Protein AF-A0A7R9U9W7-F1 (afdb_monomer_lite)

Secondary structure (DSSP, 8-state):
-EEE-TTS-EEESSEEEE-TT-EEEE-TT-EEEEPSS-SSTT-PPPEEEE-TT-EEEE---SSS--EEEESS-GGG-S-TTS---EEE--------SSTTS--BPTT-TT-B--

Radius of gyration: 15.44 Å; chains: 1; bounding box: 42×33×42 Å

Foldseek 3Di:
DEEDEQPDAAEQLAEAEQDAPEEYEYDFQHEHAWEPANVDPPLAAREYEYAENYYYHADYDPVGHHHYYHPDDPVPPPDPRRYPYYHHQYADDDDDPDPDDFDDDPPGPPRGHD

pLDDT: mean 90.18, std 10.15, range [58.16, 98.69]

Sequence (114 aa):
DTLWAARDTVLLTCQVSVKSGATLTIEDGTTILGYKDDGTDTGVAPALVVEQGARLVAAGTQDRPITFTSVLPDKHLPQRGLWGGIVLAGSAPVYDLVSTGLREVEGLPGVGYG

InterPro domains:
  IPR060488 Pectate-lyase like, beta-helix domain [PF28492] (3-108)

Organism: NCBI:txid172671

Structure (mmCIF, N/CA/C/O backbone):
data_AF-A0A7R9U9W7-F1
#
_entry.id   AF-A0A7R9U9W7-F1
#
loop_
_atom_site.group_PDB
_atom_site.id
_atom_site.type_symbol
_atom_site.label_atom_id
_atom_site.label_alt_id
_atom_site.label_comp_id
_atom_site.label_asym_id
_atom_site.label_entity_id
_atom_site.label_seq_id
_atom_site.pdbx_PDB_ins_code
_atom_site.Cartn_x
_atom_site.Cartn_y
_atom_site.Cartn_z
_atom_site.occupancy
_atom_site.B_iso_or_equiv
_atom_site.auth_seq_id
_atom_site.auth_comp_id
_atom_site.auth_asym_id
_atom_site.auth_atom_id
_atom_site.pdbx_PDB_model_num
ATOM 1 N N . ASP A 1 1 ? 11.736 -4.653 9.144 1.00 90.88 1 ASP A N 1
ATOM 2 C CA . ASP A 1 1 ? 10.351 -5.152 9.247 1.00 90.88 1 ASP A CA 1
ATOM 3 C C . ASP A 1 1 ? 9.424 -4.069 9.756 1.00 90.88 1 ASP A C 1
ATOM 5 O O . ASP A 1 1 ? 9.836 -3.260 10.582 1.00 90.88 1 ASP A O 1
ATOM 9 N N . THR A 1 2 ? 8.199 -4.039 9.238 1.00 97.25 2 THR A N 1
ATOM 10 C CA . THR A 1 2 ? 7.171 -3.042 9.567 1.00 97.25 2 THR A CA 1
ATOM 11 C C . THR A 1 2 ? 5.823 -3.737 9.734 1.00 97.25 2 THR A C 1
ATOM 13 O O . THR A 1 2 ? 5.503 -4.654 8.978 1.00 97.25 2 THR A O 1
ATOM 16 N N . LEU A 1 3 ? 5.039 -3.300 10.722 1.00 97.88 3 LEU A N 1
ATOM 17 C CA . LEU A 1 3 ? 3.689 -3.790 10.995 1.00 97.88 3 LEU A CA 1
ATOM 18 C C . LEU A 1 3 ? 2.685 -2.656 10.792 1.00 97.88 3 LEU A C 1
ATOM 20 O O . LEU A 1 3 ? 2.848 -1.583 11.369 1.00 97.88 3 LEU A O 1
ATOM 24 N N . TRP A 1 4 ? 1.643 -2.916 10.013 1.00 98.06 4 TRP A N 1
ATOM 25 C CA . TRP A 1 4 ? 0.425 -2.114 9.977 1.00 98.06 4 TRP A CA 1
ATOM 26 C C . TRP A 1 4 ? -0.640 -2.841 10.786 1.00 98.06 4 TRP A C 1
ATOM 28 O O . TRP A 1 4 ? -1.123 -3.895 10.365 1.00 98.06 4 TRP A O 1
ATOM 38 N N . ALA A 1 5 ? -0.934 -2.314 11.975 1.00 97.31 5 ALA A N 1
ATOM 39 C CA . ALA A 1 5 ? -1.865 -2.940 12.898 1.00 97.31 5 ALA A CA 1
ATOM 40 C C . ALA A 1 5 ? -3.302 -2.480 12.641 1.00 97.31 5 ALA A C 1
ATOM 42 O O . ALA A 1 5 ? -3.539 -1.330 12.277 1.00 97.31 5 ALA A O 1
ATOM 43 N N . ALA A 1 6 ? -4.278 -3.342 12.926 1.00 97.06 6 ALA A N 1
ATOM 44 C CA . ALA A 1 6 ? -5.689 -3.042 12.656 1.00 97.06 6 ALA A CA 1
ATOM 45 C C . ALA A 1 6 ? -6.238 -1.868 13.488 1.00 97.06 6 ALA A C 1
ATOM 47 O O . ALA A 1 6 ? -7.244 -1.257 13.136 1.00 97.06 6 ALA A O 1
ATOM 48 N N . ARG A 1 7 ? -5.571 -1.550 14.603 1.00 96.12 7 ARG A N 1
ATOM 49 C CA . ARG A 1 7 ? -5.884 -0.398 15.462 1.00 96.12 7 ARG A CA 1
ATOM 50 C C . ARG A 1 7 ? -5.369 0.936 14.909 1.00 96.12 7 ARG A C 1
ATOM 52 O O . ARG A 1 7 ? -5.763 1.978 15.426 1.00 96.12 7 ARG A O 1
ATOM 59 N N . ASP A 1 8 ? -4.456 0.901 13.941 1.00 94.75 8 ASP A N 1
ATOM 60 C CA . ASP A 1 8 ? -3.785 2.087 13.424 1.00 94.75 8 ASP A CA 1
ATOM 61 C C . ASP A 1 8 ? -4.524 2.620 12.193 1.00 94.75 8 ASP A C 1
ATOM 63 O O . ASP A 1 8 ? -5.006 1.866 11.346 1.00 94.75 8 ASP A O 1
ATOM 67 N N . THR A 1 9 ? -4.563 3.944 12.050 1.00 91.25 9 THR A N 1
ATOM 68 C CA . THR A 1 9 ? -4.990 4.569 10.796 1.00 91.25 9 THR A CA 1
ATOM 69 C C . THR A 1 9 ? -3.815 4.572 9.828 1.00 91.25 9 THR A C 1
ATOM 71 O O . THR A 1 9 ? -2.882 5.362 9.980 1.00 91.25 9 THR A O 1
ATOM 74 N N . VAL A 1 10 ? -3.865 3.715 8.811 1.00 96.88 10 VAL A N 1
ATOM 75 C CA . VAL A 1 10 ? -2.857 3.688 7.746 1.00 96.88 10 VAL A CA 1
ATOM 76 C C . VAL A 1 10 ? -3.322 4.581 6.601 1.00 96.88 10 VAL A C 1
ATOM 78 O O . VAL A 1 10 ? -4.297 4.266 5.921 1.00 96.88 10 VAL A O 1
ATOM 81 N N . LEU A 1 11 ? -2.621 5.6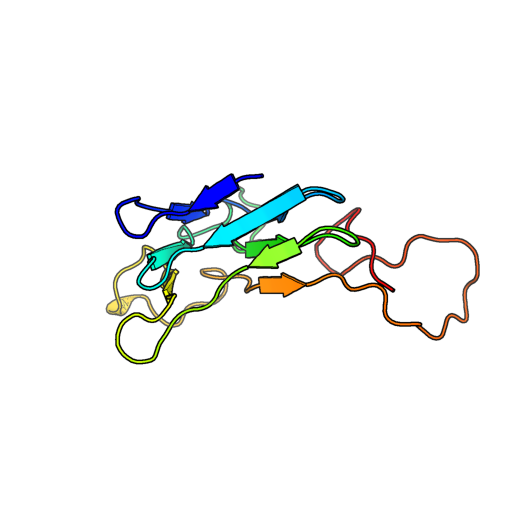92 6.375 1.00 95.12 11 LEU A N 1
ATOM 82 C CA . LEU A 1 11 ? -2.884 6.615 5.271 1.00 95.12 11 LEU A CA 1
ATOM 83 C C . LEU A 1 11 ? -1.706 6.615 4.295 1.00 95.12 11 LEU A C 1
ATOM 85 O O . LEU A 1 11 ? -0.579 6.942 4.663 1.00 95.12 11 LEU A O 1
ATOM 89 N N . LEU A 1 12 ? -1.983 6.289 3.039 1.00 94.50 12 LEU A N 1
ATOM 90 C CA . LEU A 1 12 ? -1.056 6.397 1.925 1.00 94.50 12 LEU A CA 1
ATOM 91 C C . LEU A 1 12 ? -1.284 7.748 1.257 1.00 94.50 12 LEU A C 1
ATOM 93 O O . LEU A 1 12 ? -2.291 7.960 0.584 1.00 94.50 12 LEU A O 1
ATOM 97 N N . THR A 1 13 ? -0.349 8.668 1.458 1.00 91.75 13 THR A N 1
ATOM 98 C CA . THR A 1 13 ? -0.359 9.976 0.793 1.00 91.75 13 THR A CA 1
ATOM 99 C C . THR A 1 13 ? 0.466 9.988 -0.477 1.00 91.75 13 THR A C 1
ATOM 101 O O . THR A 1 13 ? 0.513 11.018 -1.110 1.00 91.75 13 THR A O 1
ATOM 104 N N . CYS A 1 14 ? 1.157 8.901 -0.818 1.00 91.50 14 CYS A N 1
ATOM 105 C CA . CYS A 1 14 ? 1.973 8.755 -2.019 1.00 91.50 14 CYS A CA 1
ATOM 106 C C . CYS A 1 14 ? 2.157 7.262 -2.337 1.00 91.50 14 CYS A C 1
ATOM 108 O O . CYS A 1 14 ? 1.530 6.398 -1.714 1.00 91.50 14 CYS A O 1
ATOM 110 N N . GLN A 1 15 ? 3.014 6.940 -3.304 1.00 92.00 15 GLN A N 1
ATOM 111 C CA . GLN A 1 15 ? 3.479 5.570 -3.509 1.00 92.00 15 GLN A CA 1
ATOM 112 C C . GLN A 1 15 ? 4.415 5.162 -2.362 1.00 92.00 15 GLN A C 1
ATOM 114 O O . GLN A 1 15 ? 5.512 5.697 -2.209 1.00 92.00 15 GLN A O 1
ATOM 119 N N . VAL A 1 16 ? 3.992 4.195 -1.553 1.00 94.00 16 VAL A N 1
ATOM 120 C CA . VAL A 1 16 ? 4.779 3.668 -0.435 1.00 94.00 16 VAL A CA 1
ATOM 121 C C . VAL A 1 16 ? 5.492 2.402 -0.885 1.00 94.00 16 VAL A C 1
ATOM 123 O O . VAL A 1 16 ? 4.849 1.448 -1.315 1.00 94.00 16 VAL A O 1
ATOM 126 N N . SER A 1 17 ? 6.822 2.387 -0.780 1.00 95.62 17 SER A N 1
ATOM 127 C CA . SER A 1 17 ? 7.650 1.256 -1.213 1.00 95.62 17 SER A CA 1
ATOM 128 C C . SER A 1 17 ? 8.118 0.390 -0.045 1.00 95.62 17 SER A C 1
ATOM 130 O O . SER A 1 17 ? 8.731 0.888 0.900 1.00 95.62 17 SER A O 1
ATOM 132 N N . VAL A 1 18 ? 7.910 -0.921 -0.148 1.00 98.06 18 VAL A N 1
ATOM 133 C CA . VAL A 1 18 ? 8.582 -1.938 0.665 1.00 98.06 18 VAL A CA 1
ATOM 134 C C . VAL A 1 18 ? 9.851 -2.338 -0.079 1.00 98.06 18 VAL A C 1
ATOM 136 O O . VAL A 1 18 ? 9.785 -2.955 -1.141 1.00 98.06 18 VAL A O 1
ATOM 139 N N . LYS A 1 19 ? 11.001 -1.930 0.460 1.00 96.81 19 LYS A N 1
ATOM 140 C CA . LYS A 1 19 ? 12.316 -2.117 -0.166 1.00 96.81 19 LYS A CA 1
ATOM 141 C C . LYS A 1 19 ? 12.813 -3.559 -0.050 1.00 96.81 19 LYS A C 1
ATOM 143 O O . LYS A 1 19 ? 12.429 -4.283 0.869 1.00 96.81 19 LYS A O 1
ATOM 148 N N . SER A 1 20 ? 13.706 -3.948 -0.961 1.00 96.44 20 SER A N 1
ATOM 149 C CA . SER A 1 20 ? 14.348 -5.269 -0.961 1.00 96.44 20 SER A CA 1
ATOM 150 C C . SER A 1 20 ? 14.911 -5.647 0.418 1.00 96.44 20 SER A C 1
ATOM 152 O O . SER A 1 20 ? 15.519 -4.819 1.099 1.00 96.44 20 SER A O 1
ATOM 154 N N . GLY A 1 21 ? 14.681 -6.889 0.853 1.00 97.25 21 GLY A N 1
ATOM 155 C CA . GLY A 1 21 ? 15.085 -7.386 2.173 1.00 97.25 21 GLY A CA 1
ATOM 156 C C . GLY A 1 21 ? 14.168 -6.982 3.334 1.00 97.25 21 GLY A C 1
ATOM 157 O O . GLY A 1 21 ? 14.337 -7.500 4.437 1.00 97.25 21 GLY A O 1
ATOM 158 N N . ALA A 1 22 ? 13.183 -6.102 3.120 1.00 98.38 22 ALA A N 1
ATOM 159 C CA . ALA A 1 22 ? 12.203 -5.740 4.138 1.00 98.38 22 ALA A CA 1
ATOM 160 C C . ALA A 1 22 ? 10.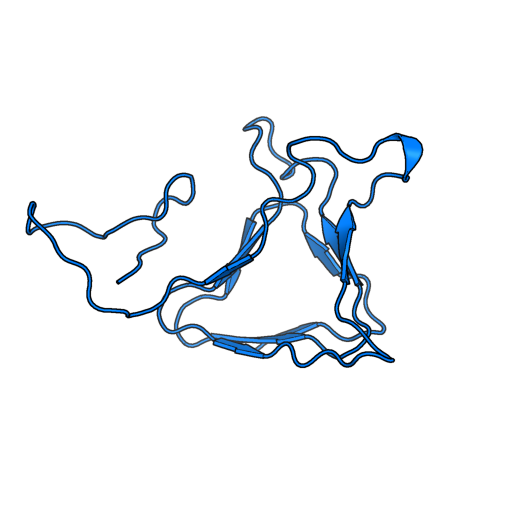919 -6.575 4.030 1.00 98.38 22 ALA A C 1
ATOM 162 O O . ALA A 1 22 ? 10.473 -6.942 2.940 1.00 98.38 22 ALA A O 1
ATOM 163 N N . THR A 1 23 ? 10.284 -6.814 5.180 1.00 98.56 23 THR A N 1
ATOM 164 C CA . THR A 1 23 ? 8.925 -7.359 5.252 1.00 98.56 23 THR A CA 1
ATOM 165 C C . THR A 1 23 ? 7.943 -6.312 5.773 1.00 98.56 23 THR A C 1
ATOM 167 O O . THR A 1 23 ? 8.167 -5.729 6.838 1.00 98.56 23 THR A O 1
ATOM 170 N N . LEU A 1 24 ? 6.841 -6.115 5.046 1.00 98.62 24 LEU A N 1
ATOM 171 C CA . LEU A 1 24 ? 5.634 -5.456 5.538 1.00 98.62 24 LEU A CA 1
ATOM 172 C C . LEU A 1 24 ? 4.605 -6.519 5.928 1.00 98.62 24 LEU A C 1
ATOM 174 O O . LEU A 1 24 ? 4.214 -7.341 5.098 1.00 98.62 24 LEU A O 1
ATOM 178 N N . THR A 1 25 ? 4.140 -6.469 7.171 1.00 98.69 25 THR A N 1
ATOM 179 C CA . THR A 1 25 ? 3.018 -7.274 7.658 1.00 98.69 25 THR A CA 1
ATOM 180 C C . THR A 1 25 ? 1.806 -6.377 7.875 1.00 98.69 25 THR A C 1
ATOM 182 O O . THR A 1 25 ? 1.921 -5.338 8.521 1.00 98.69 25 THR A O 1
ATOM 185 N N . ILE A 1 26 ? 0.650 -6.784 7.360 1.00 98.62 26 ILE A N 1
ATOM 186 C CA . ILE A 1 26 ? -0.636 -6.116 7.555 1.00 98.62 26 ILE A CA 1
ATOM 187 C C . ILE A 1 26 ? -1.533 -7.055 8.361 1.00 98.62 26 ILE A C 1
ATOM 189 O O . ILE A 1 26 ? -1.806 -8.176 7.923 1.00 98.62 26 ILE A O 1
ATOM 193 N N . GLU A 1 27 ? -1.966 -6.610 9.540 1.00 98.50 27 GLU A N 1
ATOM 194 C CA . GLU A 1 27 ? -2.890 -7.375 10.381 1.00 98.50 27 GLU A CA 1
ATOM 195 C C . GLU A 1 27 ? -4.271 -7.499 9.726 1.00 98.50 27 GLU A C 1
ATOM 197 O O . GLU A 1 27 ? -4.725 -6.621 8.987 1.00 98.50 27 GLU A O 1
ATOM 202 N N . ASP A 1 28 ? -4.973 -8.585 10.027 1.00 98.31 28 ASP A N 1
ATOM 203 C CA . ASP A 1 28 ? -6.342 -8.808 9.584 1.00 98.31 28 ASP A CA 1
ATOM 204 C C . ASP A 1 28 ? -7.299 -7.747 10.159 1.00 98.31 28 ASP A C 1
ATOM 206 O O . ASP A 1 28 ? -7.227 -7.351 11.326 1.00 98.31 28 ASP A O 1
ATOM 210 N N . GLY A 1 29 ? -8.231 -7.267 9.338 1.00 98.06 29 GLY A N 1
ATOM 211 C CA . GLY A 1 29 ? -9.131 -6.169 9.707 1.00 98.06 29 GLY A CA 1
ATOM 212 C C . GLY A 1 29 ? -8.531 -4.768 9.549 1.00 98.06 29 GLY A C 1
ATOM 213 O O . GLY A 1 29 ? -9.223 -3.789 9.821 1.00 98.06 29 GLY A O 1
ATOM 214 N N . THR A 1 30 ? -7.276 -4.636 9.103 1.00 98.38 30 THR A N 1
ATOM 215 C CA . THR A 1 30 ? -6.679 -3.317 8.841 1.00 98.38 30 THR A CA 1
ATOM 216 C C . THR A 1 30 ? -7.371 -2.626 7.665 1.00 98.38 30 THR A C 1
ATOM 218 O O . THR A 1 30 ? -7.543 -3.217 6.595 1.00 98.38 30 THR A O 1
ATOM 221 N N . THR A 1 31 ? -7.716 -1.349 7.845 1.00 96.69 31 THR A N 1
ATOM 222 C CA . THR A 1 31 ? -8.155 -0.467 6.754 1.00 96.69 31 THR A CA 1
ATOM 223 C C . THR A 1 31 ? -7.023 0.477 6.366 1.00 96.69 31 THR A C 1
ATOM 225 O O . THR A 1 31 ? -6.510 1.221 7.199 1.00 96.69 31 THR A O 1
ATOM 228 N N . ILE A 1 32 ? -6.648 0.448 5.092 1.00 97.19 32 ILE A N 1
ATOM 229 C CA . ILE A 1 32 ? -5.629 1.296 4.487 1.00 97.19 32 ILE A CA 1
ATOM 230 C C . ILE A 1 32 ? -6.326 2.300 3.574 1.00 97.19 32 ILE A C 1
ATOM 232 O O . ILE A 1 32 ? -7.074 1.926 2.668 1.00 97.19 32 ILE A O 1
ATOM 236 N N . LEU A 1 33 ? -6.075 3.582 3.817 1.00 94.88 33 LEU A N 1
ATOM 237 C CA . LEU A 1 33 ? -6.693 4.688 3.102 1.00 94.88 33 LEU A CA 1
ATOM 238 C C . LEU A 1 33 ? -5.705 5.284 2.101 1.00 94.88 33 LEU A C 1
ATOM 240 O O . LEU A 1 33 ? -4.604 5.669 2.474 1.00 94.88 33 LEU A O 1
ATOM 244 N N . GLY A 1 34 ? -6.100 5.403 0.840 1.00 93.88 34 GLY A N 1
ATOM 245 C CA . GLY A 1 34 ? -5.453 6.266 -0.139 1.00 93.88 34 GLY A CA 1
ATOM 246 C C . GLY A 1 34 ? -5.931 7.702 0.039 1.00 93.88 34 GLY A C 1
ATOM 247 O O . GLY A 1 34 ? -7.132 7.957 0.176 1.00 93.88 34 GLY A O 1
ATOM 248 N N . TYR A 1 35 ? -5.001 8.650 0.046 1.00 92.69 35 TYR A N 1
ATOM 249 C CA . TYR A 1 35 ? -5.341 10.064 -0.018 1.00 92.69 35 TYR A CA 1
ATOM 250 C C . TYR A 1 35 ? -5.996 10.411 -1.369 1.00 92.69 35 TYR A C 1
ATOM 252 O O . TYR A 1 35 ? -6.054 9.595 -2.288 1.00 92.69 35 TYR A O 1
ATOM 260 N N . LYS A 1 36 ? -6.565 11.615 -1.482 1.00 88.94 36 LYS A N 1
ATOM 261 C CA . LYS A 1 36 ? -7.295 12.042 -2.693 1.00 88.94 36 LYS A CA 1
ATOM 262 C C . LYS A 1 36 ? -6.396 12.210 -3.935 1.00 88.94 36 LYS A C 1
ATOM 264 O O . LYS A 1 36 ? -6.913 12.315 -5.042 1.00 88.94 36 LYS A O 1
ATOM 269 N N . ASP A 1 37 ? -5.086 12.254 -3.716 1.00 82.44 37 ASP A N 1
ATOM 270 C CA . ASP A 1 37 ? -3.984 12.355 -4.674 1.00 82.44 37 ASP A CA 1
ATOM 271 C C . ASP A 1 37 ? -2.706 11.799 -4.003 1.00 82.44 37 ASP A C 1
ATOM 273 O O . ASP A 1 37 ? -2.724 11.483 -2.810 1.00 82.44 37 ASP A O 1
ATOM 277 N N . ASP A 1 38 ? -1.600 11.649 -4.737 1.00 73.50 38 ASP A N 1
ATOM 278 C CA . ASP A 1 38 ? -0.295 11.245 -4.184 1.00 73.50 38 ASP A CA 1
ATOM 279 C C . ASP A 1 38 ? 0.463 12.383 -3.473 1.00 73.50 38 ASP A C 1
ATOM 281 O O . ASP A 1 38 ? 1.687 12.318 -3.315 1.00 73.50 38 ASP A O 1
ATOM 285 N N . GLY A 1 39 ? -0.248 13.428 -3.036 1.00 65.56 39 GLY A N 1
ATOM 286 C CA . GLY A 1 39 ? 0.347 14.582 -2.373 1.00 65.56 39 GLY A CA 1
ATOM 287 C C . GLY A 1 39 ? 1.238 15.416 -3.294 1.00 65.56 39 GLY A C 1
ATOM 288 O O . GLY A 1 39 ? 1.884 16.353 -2.820 1.00 65.56 39 GLY A O 1
ATOM 289 N N . THR A 1 40 ? 1.278 15.100 -4.591 1.00 62.16 40 THR A N 1
ATOM 290 C CA . THR A 1 40 ? 2.000 15.844 -5.616 1.00 62.16 40 THR A CA 1
ATOM 291 C C . THR A 1 40 ? 1.050 16.197 -6.764 1.00 62.16 40 THR A C 1
ATOM 293 O O . THR A 1 40 ? 0.126 15.460 -7.092 1.00 62.16 40 THR A O 1
ATOM 296 N N . ASP A 1 41 ? 1.277 17.320 -7.446 1.00 60.03 41 ASP A N 1
ATOM 297 C CA . ASP A 1 41 ? 0.497 17.681 -8.646 1.00 60.03 41 ASP A CA 1
ATOM 298 C C . ASP A 1 41 ? 0.863 16.811 -9.876 1.00 60.03 41 ASP A C 1
ATOM 300 O O . ASP A 1 41 ? 0.597 17.183 -11.019 1.00 60.03 41 ASP A O 1
ATOM 304 N N . THR A 1 42 ? 1.498 15.648 -9.678 1.00 65.44 42 THR A N 1
ATOM 305 C CA . THR A 1 42 ? 1.920 14.754 -10.770 1.00 65.44 42 THR A CA 1
ATOM 306 C C . THR A 1 42 ? 0.791 13.848 -11.266 1.00 65.44 42 THR A C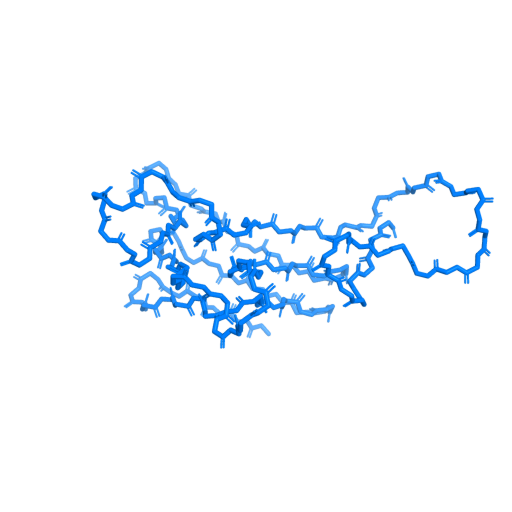 1
ATOM 308 O O . THR A 1 42 ? 0.900 13.258 -12.342 1.00 65.44 42 THR A O 1
ATOM 311 N N . GLY A 1 43 ? -0.319 13.762 -10.521 1.00 66.00 43 GLY A N 1
ATOM 312 C CA . GLY A 1 43 ? -1.496 12.982 -10.909 1.00 66.00 43 GLY A CA 1
ATOM 313 C C . GLY A 1 43 ? -1.313 11.469 -10.773 1.00 66.00 43 GLY A C 1
ATOM 314 O O . GLY A 1 43 ? -2.090 10.701 -11.354 1.00 66.00 43 GLY A O 1
ATOM 315 N N . VAL A 1 44 ? -0.297 11.036 -10.028 1.00 76.94 44 VAL A N 1
ATOM 316 C CA . VAL A 1 44 ? -0.105 9.637 -9.659 1.00 76.94 44 VAL A CA 1
ATOM 317 C C . VAL A 1 44 ? -1.001 9.326 -8.454 1.00 76.94 44 VAL A C 1
ATOM 319 O O . VAL A 1 44 ? -1.339 10.199 -7.660 1.00 76.94 44 VAL A O 1
ATOM 322 N N . ALA A 1 45 ? -1.480 8.089 -8.358 1.00 87.94 45 ALA A N 1
ATOM 323 C CA . ALA A 1 45 ? -2.319 7.657 -7.246 1.00 87.94 45 ALA A CA 1
ATOM 324 C C . ALA A 1 45 ? -1.452 7.113 -6.099 1.00 87.94 45 ALA A C 1
ATOM 326 O O . ALA A 1 45 ? -0.448 6.446 -6.376 1.00 87.94 45 ALA A O 1
ATOM 327 N N . PRO A 1 46 ? -1.856 7.282 -4.826 1.00 92.81 46 PRO A N 1
ATOM 328 C CA . PRO A 1 46 ? -1.261 6.531 -3.730 1.00 92.81 46 PRO A CA 1
ATOM 329 C C . PRO A 1 46 ? -1.333 5.031 -4.006 1.00 92.81 46 PRO A C 1
ATOM 331 O O . PRO A 1 46 ? -2.367 4.524 -4.443 1.00 92.81 46 PRO A O 1
ATOM 334 N N . ALA A 1 47 ? -0.241 4.319 -3.756 1.00 93.94 47 ALA A N 1
ATOM 335 C CA . ALA A 1 47 ? -0.123 2.895 -4.053 1.00 93.94 47 ALA A CA 1
ATOM 336 C C . ALA A 1 47 ? 0.793 2.213 -3.038 1.00 93.94 47 ALA A C 1
ATOM 338 O O . ALA A 1 47 ? 1.632 2.865 -2.413 1.00 93.94 47 ALA A O 1
ATOM 339 N N . LEU A 1 48 ? 0.663 0.895 -2.909 1.00 97.06 48 LEU A N 1
ATOM 340 C CA . LEU A 1 48 ? 1.643 0.071 -2.206 1.00 97.06 48 LEU A CA 1
ATOM 341 C C . LEU A 1 48 ? 2.520 -0.640 -3.237 1.00 97.06 48 LEU A C 1
ATOM 343 O O . LEU A 1 48 ? 2.020 -1.415 -4.048 1.00 97.06 48 LEU A O 1
ATOM 347 N N . VAL A 1 49 ? 3.824 -0.399 -3.187 1.00 97.31 49 VAL A N 1
ATOM 348 C CA . VAL A 1 49 ? 4.808 -0.987 -4.097 1.00 97.31 49 VAL A CA 1
ATOM 349 C C . VAL A 1 49 ? 5.705 -1.923 -3.303 1.00 97.31 49 VAL A C 1
ATOM 351 O O . VAL A 1 49 ? 6.401 -1.503 -2.388 1.00 97.31 49 VAL A O 1
ATOM 354 N N . VAL A 1 50 ? 5.690 -3.206 -3.629 1.00 98.19 50 VAL A N 1
ATOM 355 C CA . VAL A 1 50 ? 6.550 -4.218 -3.013 1.00 98.19 50 VAL A CA 1
ATOM 356 C C . VAL A 1 50 ? 7.636 -4.544 -4.021 1.00 98.19 50 VAL A C 1
ATOM 358 O O . VAL A 1 50 ? 7.360 -5.159 -5.050 1.00 98.19 50 VAL A O 1
ATOM 361 N N . GLU A 1 51 ? 8.849 -4.068 -3.757 1.00 97.50 51 GLU A N 1
ATOM 362 C CA . GLU A 1 51 ? 9.977 -4.215 -4.674 1.00 97.50 51 GLU A CA 1
ATOM 363 C C . GLU A 1 51 ? 10.502 -5.652 -4.710 1.00 97.50 51 GLU A C 1
ATOM 365 O O . GLU A 1 51 ? 10.262 -6.459 -3.808 1.00 97.50 51 GLU A O 1
ATOM 370 N N . GLN A 1 52 ? 11.281 -5.965 -5.742 1.00 95.69 52 GLN A N 1
ATOM 371 C CA . GLN A 1 52 ? 11.914 -7.268 -5.866 1.00 95.69 52 GLN A CA 1
ATOM 372 C C . GLN A 1 52 ? 12.786 -7.602 -4.644 1.00 95.69 52 GLN A C 1
ATOM 374 O O . GLN A 1 52 ? 13.613 -6.812 -4.183 1.00 95.69 52 GLN A O 1
ATOM 379 N N . GLY A 1 53 ? 12.585 -8.804 -4.097 1.00 95.50 53 GLY A N 1
ATOM 380 C CA . GLY A 1 53 ? 13.246 -9.269 -2.873 1.00 95.50 53 GLY A CA 1
ATOM 381 C C . GLY A 1 53 ? 12.641 -8.726 -1.572 1.00 95.50 53 GLY A C 1
ATOM 382 O O . GLY A 1 53 ? 13.129 -9.064 -0.495 1.00 95.50 53 GLY A O 1
ATOM 383 N N . ALA A 1 54 ? 11.591 -7.905 -1.641 1.00 98.19 54 ALA A N 1
ATOM 384 C CA . ALA A 1 54 ? 10.776 -7.539 -0.488 1.00 98.19 54 ALA A CA 1
ATOM 385 C C . ALA A 1 54 ? 9.648 -8.557 -0.255 1.00 98.19 54 ALA A C 1
ATOM 387 O O . ALA A 1 54 ? 9.355 -9.408 -1.099 1.00 98.19 54 ALA A O 1
ATOM 388 N N . ARG A 1 55 ? 8.988 -8.464 0.903 1.00 98.06 55 ARG A N 1
ATOM 389 C CA . ARG A 1 55 ? 7.886 -9.359 1.274 1.00 98.06 55 ARG A CA 1
ATOM 390 C C . ARG A 1 55 ? 6.676 -8.594 1.797 1.00 98.06 55 ARG A C 1
ATOM 392 O O . ARG A 1 55 ? 6.806 -7.724 2.654 1.00 98.06 55 ARG A O 1
ATOM 399 N N . LEU A 1 56 ? 5.493 -8.997 1.339 1.00 98.44 56 LEU A N 1
ATOM 400 C CA . LEU A 1 56 ? 4.203 -8.592 1.895 1.00 98.44 56 LEU A CA 1
ATOM 401 C C . LEU A 1 56 ? 3.533 -9.792 2.571 1.00 98.44 56 LEU A C 1
ATOM 403 O O . LEU A 1 56 ? 3.359 -10.841 1.952 1.00 98.44 56 LEU A O 1
ATOM 407 N N . VAL A 1 57 ? 3.148 -9.635 3.834 1.00 98.44 57 VAL A N 1
ATOM 408 C CA . VAL A 1 57 ? 2.347 -10.602 4.594 1.00 98.44 57 VAL A CA 1
ATOM 409 C C . VAL A 1 57 ? 1.009 -9.947 4.916 1.00 98.44 57 VAL A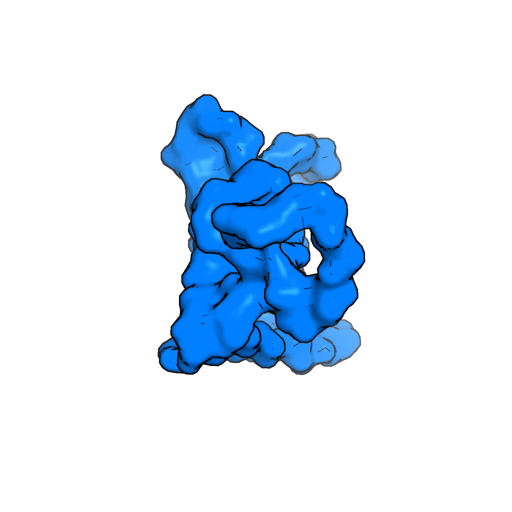 C 1
ATOM 411 O O . VAL A 1 57 ? 0.932 -9.104 5.801 1.00 98.44 57 VAL A O 1
ATOM 414 N N . ALA A 1 58 ? -0.040 -10.316 4.185 1.00 97.94 58 ALA A N 1
ATOM 415 C CA . ALA A 1 58 ? -1.375 -9.734 4.314 1.00 97.94 58 ALA A CA 1
ATOM 416 C C . ALA A 1 58 ? -2.429 -10.852 4.295 1.00 97.94 58 ALA A C 1
ATOM 418 O O . ALA A 1 58 ? -3.011 -11.164 3.258 1.00 97.94 58 ALA A O 1
ATOM 419 N N . ALA A 1 59 ? -2.626 -11.504 5.441 1.00 97.12 59 ALA A N 1
ATOM 420 C CA . ALA A 1 59 ? -3.509 -12.662 5.589 1.00 97.12 59 ALA A CA 1
ATOM 421 C C . ALA A 1 59 ? -4.851 -12.258 6.224 1.00 97.12 59 ALA A C 1
ATOM 423 O O . ALA A 1 59 ? -5.170 -12.667 7.338 1.00 97.12 59 ALA A O 1
ATOM 424 N N . GLY A 1 60 ? -5.618 -11.420 5.521 1.00 97.19 60 GLY A N 1
ATOM 425 C CA . GLY A 1 60 ? -6.983 -11.079 5.927 1.00 97.19 60 GLY A CA 1
ATOM 426 C C . GLY A 1 60 ? -7.912 -12.295 5.877 1.00 97.19 60 GLY A C 1
ATOM 427 O O . GLY A 1 60 ? -7.686 -13.237 5.116 1.00 97.19 60 GLY A O 1
ATOM 428 N N . THR A 1 61 ? -8.975 -12.266 6.674 1.00 97.50 61 THR A N 1
ATOM 429 C CA . THR A 1 61 ? -10.007 -13.314 6.691 1.00 97.50 61 THR A CA 1
ATOM 430 C C . THR A 1 61 ? -11.339 -12.765 6.188 1.00 97.50 61 THR A C 1
ATOM 432 O O . THR A 1 61 ? -11.486 -11.559 6.005 1.00 97.50 61 THR A O 1
ATOM 435 N N . GLN A 1 62 ? -12.326 -13.636 5.967 1.00 97.50 62 GLN A N 1
ATOM 436 C CA . GLN A 1 62 ? -13.677 -13.197 5.607 1.00 97.50 62 GLN A CA 1
ATOM 437 C C . GLN A 1 62 ? -14.297 -12.305 6.697 1.00 97.50 62 GLN A C 1
ATOM 439 O O . GLN A 1 62 ? -14.927 -11.303 6.372 1.00 97.50 62 GLN A O 1
ATOM 444 N N . ASP A 1 63 ? -14.083 -12.645 7.971 1.00 98.12 63 ASP A N 1
ATOM 445 C CA . ASP A 1 63 ? -14.620 -11.889 9.110 1.00 98.12 63 ASP A CA 1
ATOM 446 C C . ASP A 1 63 ? -13.796 -10.630 9.417 1.00 98.12 63 ASP A C 1
ATOM 448 O O . ASP A 1 63 ? -14.293 -9.680 10.020 1.00 98.12 63 ASP A O 1
ATOM 452 N N . ARG A 1 64 ? -12.520 -10.620 9.015 1.00 97.94 64 ARG A N 1
ATOM 453 C CA . ARG A 1 64 ? -11.573 -9.520 9.233 1.00 97.94 64 ARG A CA 1
ATOM 454 C C . ARG A 1 64 ? -10.768 -9.245 7.959 1.00 97.94 64 ARG A C 1
ATOM 456 O O . ARG A 1 64 ? -9.570 -9.550 7.898 1.00 97.94 64 ARG A O 1
ATOM 463 N N . PRO A 1 65 ? -11.407 -8.690 6.917 1.00 98.31 65 PRO A N 1
ATOM 464 C CA . PRO A 1 65 ? -10.729 -8.417 5.660 1.00 98.31 65 PRO A CA 1
ATOM 465 C C . PRO A 1 65 ? -9.720 -7.280 5.825 1.00 98.31 65 PRO A C 1
ATOM 467 O O . PRO A 1 65 ? -9.919 -6.358 6.613 1.00 98.31 65 PRO A O 1
ATOM 470 N N . ILE A 1 66 ? -8.645 -7.324 5.041 1.00 98.25 66 ILE A N 1
ATOM 471 C CA . ILE A 1 66 ? -7.778 -6.160 4.842 1.00 98.25 66 ILE A CA 1
ATOM 472 C C . ILE A 1 66 ? -8.403 -5.330 3.725 1.00 98.25 66 ILE A C 1
ATOM 474 O O . ILE A 1 66 ? -8.598 -5.835 2.619 1.00 98.25 66 ILE A O 1
ATOM 478 N N . THR A 1 67 ? -8.725 -4.072 4.015 1.00 95.56 67 THR A N 1
ATOM 479 C CA . THR A 1 67 ? -9.450 -3.202 3.081 1.00 95.56 67 THR A CA 1
ATOM 480 C C . THR A 1 67 ? -8.561 -2.060 2.621 1.00 95.56 67 THR A C 1
ATOM 482 O O . THR A 1 67 ? -8.101 -1.271 3.439 1.00 95.56 67 THR A O 1
ATOM 485 N N . PHE A 1 68 ? -8.357 -1.942 1.310 1.00 94.69 68 PHE A N 1
ATOM 486 C CA . PHE A 1 68 ? -7.768 -0.757 0.686 1.00 94.69 68 PHE A CA 1
ATOM 487 C C . PHE A 1 68 ? -8.891 0.078 0.073 1.00 94.69 68 PHE A C 1
ATOM 489 O O . PHE A 1 68 ? -9.676 -0.438 -0.722 1.00 94.69 68 PHE A O 1
ATOM 496 N N . THR A 1 69 ? -8.988 1.352 0.443 1.00 92.62 69 THR A N 1
ATOM 497 C CA . THR A 1 69 ? -10.019 2.265 -0.076 1.00 92.62 69 THR A CA 1
ATOM 498 C C . THR A 1 69 ? -9.525 3.712 -0.085 1.00 92.62 69 THR A C 1
ATOM 500 O O . THR A 1 69 ? -8.405 3.981 0.333 1.00 92.62 69 THR A O 1
ATOM 503 N N . SER A 1 70 ? -10.328 4.657 -0.574 1.00 93.06 70 SER A N 1
ATOM 504 C CA . SER A 1 70 ? -10.013 6.087 -0.517 1.00 93.06 70 SER A CA 1
ATOM 505 C C . SER A 1 70 ? -10.457 6.710 0.808 1.00 93.06 70 SER A C 1
ATOM 507 O O . SER A 1 70 ? -11.443 6.294 1.407 1.00 93.06 70 SER A O 1
ATOM 509 N N . VAL A 1 71 ? -9.769 7.773 1.226 1.00 94.00 71 VAL A N 1
ATOM 510 C CA . VAL A 1 71 ? -10.217 8.669 2.302 1.00 94.00 71 VAL A CA 1
ATOM 511 C C . VAL A 1 71 ? -11.459 9.490 1.914 1.00 94.00 71 VAL A C 1
ATOM 513 O O . VAL A 1 71 ? -12.103 10.087 2.777 1.00 94.00 71 VAL A O 1
ATOM 516 N N . LEU A 1 72 ? -11.789 9.574 0.619 1.00 93.31 72 LEU A N 1
ATOM 517 C CA . LEU A 1 72 ? -12.941 10.339 0.154 1.00 93.31 72 LEU A CA 1
ATOM 518 C C . LEU A 1 72 ? -14.271 9.623 0.458 1.00 93.31 72 LEU A C 1
ATOM 520 O O . LEU A 1 72 ? -14.352 8.404 0.329 1.00 93.31 72 LEU A O 1
ATOM 524 N N . PRO A 1 73 ? -15.341 10.373 0.789 1.00 92.56 73 PRO A N 1
ATOM 525 C CA . PRO A 1 73 ? -16.678 9.808 0.966 1.00 92.56 73 PRO A CA 1
ATOM 526 C C . PRO A 1 73 ? -17.220 9.117 -0.294 1.00 92.56 73 PRO A C 1
ATOM 528 O O . PRO A 1 73 ? -16.979 9.600 -1.400 1.00 92.56 73 PRO A O 1
ATOM 531 N N . ASP A 1 74 ? -18.080 8.107 -0.122 1.00 91.88 74 ASP A N 1
ATOM 532 C CA . ASP A 1 74 ? -18.679 7.295 -1.201 1.00 91.88 74 ASP A CA 1
ATOM 533 C C . ASP A 1 74 ? -19.295 8.098 -2.351 1.00 91.88 74 ASP A C 1
ATOM 535 O O . ASP A 1 74 ? -19.217 7.690 -3.504 1.00 91.88 74 ASP A O 1
ATOM 539 N N . LYS A 1 75 ? -19.864 9.280 -2.078 1.00 94.38 75 LYS A N 1
ATOM 540 C CA . LYS A 1 75 ? -20.424 10.161 -3.123 1.00 94.38 75 LYS A CA 1
ATOM 541 C C . LYS A 1 75 ? -19.387 10.641 -4.153 1.00 94.38 75 LYS A C 1
ATOM 543 O O . LYS A 1 75 ? -19.767 11.178 -5.188 1.00 94.38 75 LYS A O 1
ATOM 548 N N . HIS A 1 76 ? -18.101 10.516 -3.834 1.00 88.75 76 HIS A N 1
ATOM 549 C CA . HIS A 1 76 ? -16.970 10.837 -4.701 1.00 88.75 76 HIS A CA 1
ATOM 550 C C . HIS A 1 76 ? -16.335 9.583 -5.329 1.00 88.75 76 HIS A C 1
ATOM 552 O O . HIS A 1 76 ? -15.319 9.699 -6.010 1.00 88.75 76 HIS A O 1
ATOM 558 N N . LEU A 1 77 ? -16.912 8.393 -5.114 1.00 89.06 77 LEU A N 1
ATOM 559 C CA . LEU A 1 77 ? -16.407 7.114 -5.610 1.00 89.06 77 LEU A CA 1
ATOM 560 C C . LEU A 1 77 ? -17.378 6.484 -6.633 1.00 89.06 77 LEU A C 1
ATOM 562 O O . LEU A 1 77 ? -18.593 6.578 -6.460 1.00 89.06 77 LEU A O 1
ATOM 566 N N . PRO A 1 78 ? -16.871 5.801 -7.682 1.00 88.38 78 PRO A N 1
ATOM 567 C CA . PRO A 1 78 ? -15.457 5.648 -8.025 1.00 88.38 78 PRO A CA 1
ATOM 568 C C . PRO A 1 78 ? -14.910 6.863 -8.797 1.00 88.38 78 PRO A C 1
ATOM 570 O O . PRO A 1 78 ? -15.562 7.392 -9.695 1.00 88.38 78 PRO A O 1
ATOM 573 N N . GLN A 1 79 ? -13.668 7.254 -8.507 1.00 86.44 79 GLN A N 1
ATOM 574 C CA . GLN A 1 79 ? -12.926 8.252 -9.280 1.00 86.44 79 GLN A CA 1
ATOM 575 C C . GLN A 1 79 ? -11.506 7.746 -9.554 1.00 86.44 79 GLN A C 1
ATOM 577 O O . GLN A 1 79 ? -10.873 7.102 -8.715 1.00 86.44 79 GLN A O 1
ATOM 582 N N . ARG A 1 80 ? -10.999 8.036 -10.757 1.00 85.75 80 ARG A N 1
ATOM 583 C CA . ARG A 1 80 ? -9.623 7.712 -11.149 1.00 85.75 80 ARG A CA 1
ATOM 584 C C . ARG A 1 80 ? -8.631 8.463 -10.257 1.00 85.75 80 ARG A C 1
ATOM 586 O O . ARG A 1 80 ? -8.822 9.643 -9.991 1.00 85.75 80 ARG A O 1
ATOM 593 N N . GLY A 1 81 ? -7.541 7.798 -9.880 1.00 84.69 81 GLY A N 1
ATOM 594 C CA . GLY A 1 81 ? -6.425 8.429 -9.166 1.00 84.69 81 GLY A CA 1
ATOM 595 C C . GLY A 1 81 ? -6.503 8.341 -7.641 1.00 84.69 81 GLY A C 1
ATOM 596 O O . GLY A 1 81 ? -5.536 8.677 -6.975 1.00 84.69 81 GLY A O 1
ATOM 597 N N . LEU A 1 82 ? -7.608 7.838 -7.082 1.00 88.25 82 LEU A N 1
ATOM 598 C CA . LEU A 1 82 ? -7.774 7.723 -5.628 1.00 88.25 82 LEU A CA 1
ATOM 599 C C . LEU A 1 82 ? -7.061 6.510 -5.016 1.00 88.25 82 LEU A C 1
ATOM 601 O O . LEU A 1 82 ? -6.856 6.452 -3.806 1.00 88.25 82 LEU A O 1
ATOM 605 N N . TRP A 1 83 ? -6.728 5.521 -5.846 1.00 89.06 83 TRP A N 1
ATOM 606 C CA . TRP A 1 83 ? -6.021 4.311 -5.449 1.00 89.06 83 TRP A CA 1
ATOM 607 C C . TRP A 1 83 ? -5.275 3.718 -6.648 1.00 89.06 83 TRP A C 1
ATOM 609 O O . TRP A 1 83 ? -5.880 3.463 -7.690 1.00 89.06 83 TRP A O 1
ATOM 619 N N . GLY A 1 84 ? -3.962 3.531 -6.507 1.00 88.25 84 GLY A N 1
ATOM 620 C CA . GLY A 1 84 ? -3.069 3.001 -7.543 1.00 88.25 84 GLY A CA 1
ATOM 621 C C . GLY A 1 84 ? -2.897 1.484 -7.504 1.00 88.25 84 GLY A C 1
ATOM 622 O O . GLY A 1 84 ? -2.307 0.913 -8.416 1.00 88.25 84 GLY A O 1
ATOM 623 N N . GLY A 1 85 ? -3.437 0.824 -6.478 1.00 92.06 85 GLY A N 1
ATOM 624 C CA . GLY A 1 85 ? -3.343 -0.621 -6.315 1.00 92.06 85 GLY A CA 1
ATOM 625 C C . GLY A 1 85 ? -2.121 -1.077 -5.520 1.00 92.06 85 GLY A C 1
ATOM 626 O O . GLY A 1 85 ? -1.392 -0.291 -4.910 1.00 92.06 85 GLY A O 1
ATOM 627 N N . ILE A 1 86 ? -1.931 -2.396 -5.527 1.00 95.75 86 ILE A N 1
ATOM 628 C CA . ILE A 1 86 ? -0.754 -3.061 -4.973 1.00 95.75 86 ILE A CA 1
ATOM 629 C C . ILE A 1 86 ? 0.082 -3.553 -6.148 1.00 95.75 86 ILE A C 1
ATOM 631 O O . ILE A 1 86 ? -0.401 -4.335 -6.967 1.00 95.75 86 ILE A O 1
ATOM 635 N N . VAL A 1 87 ? 1.337 -3.125 -6.211 1.00 95.88 87 VAL A N 1
ATOM 636 C CA . VAL A 1 87 ? 2.316 -3.619 -7.179 1.00 95.88 87 VAL A CA 1
ATOM 637 C C . VAL A 1 87 ? 3.240 -4.594 -6.467 1.00 95.88 87 VAL A C 1
ATOM 639 O O . VAL A 1 87 ? 3.896 -4.228 -5.497 1.00 95.88 87 VAL A O 1
ATOM 642 N N . LEU A 1 88 ? 3.290 -5.838 -6.946 1.00 96.81 88 LEU A N 1
ATOM 643 C CA . LEU A 1 88 ? 4.215 -6.864 -6.466 1.00 96.81 88 LEU A CA 1
ATOM 644 C C . LEU A 1 88 ? 5.272 -7.117 -7.544 1.00 96.81 88 LEU A C 1
ATOM 646 O O . LEU A 1 88 ? 5.026 -7.854 -8.499 1.00 96.81 88 LEU A O 1
ATOM 650 N N . ALA A 1 89 ? 6.442 -6.498 -7.402 1.00 95.75 89 ALA A N 1
ATOM 651 C CA . ALA A 1 89 ? 7.557 -6.704 -8.313 1.00 95.75 89 ALA A CA 1
ATOM 652 C C . ALA A 1 89 ? 8.266 -8.022 -7.965 1.00 95.75 89 ALA A C 1
ATOM 654 O O . ALA A 1 89 ? 9.097 -8.097 -7.063 1.00 95.75 89 ALA A O 1
ATOM 655 N N . GLY A 1 90 ? 7.871 -9.097 -8.645 1.00 91.81 90 GLY A N 1
ATOM 656 C CA . GLY A 1 90 ? 8.438 -10.429 -8.443 1.00 91.81 90 GLY A CA 1
ATOM 657 C C . GLY A 1 90 ? 9.787 -10.644 -9.137 1.00 91.81 90 GLY A C 1
ATOM 658 O O . GLY A 1 90 ? 10.311 -9.775 -9.831 1.00 91.81 90 GLY A O 1
ATOM 659 N N . SER A 1 91 ? 10.320 -11.854 -8.976 1.00 90.88 91 SER A N 1
ATOM 660 C CA . SER A 1 91 ? 11.529 -12.360 -9.647 1.00 90.88 91 SER A CA 1
ATOM 661 C C . SER A 1 91 ? 11.199 -13.500 -10.624 1.00 90.88 91 SER A C 1
ATOM 663 O O . SER A 1 91 ? 11.808 -14.574 -10.589 1.00 90.88 91 SER A O 1
ATOM 665 N N . ALA A 1 92 ? 10.106 -13.342 -11.373 1.00 90.25 92 ALA A N 1
ATOM 666 C CA . ALA A 1 92 ? 9.683 -14.326 -12.360 1.00 90.25 92 ALA A CA 1
ATOM 667 C C . ALA A 1 92 ? 10.481 -14.120 -13.658 1.00 90.25 92 ALA A C 1
ATOM 669 O O . ALA A 1 92 ? 10.485 -12.999 -14.155 1.00 90.25 92 ALA A O 1
ATOM 670 N N . PRO A 1 93 ? 11.064 -15.171 -14.269 1.00 87.19 93 PRO A N 1
ATOM 671 C CA . PRO A 1 93 ? 11.824 -15.018 -15.505 1.00 87.19 93 PRO A CA 1
ATOM 672 C C . PRO A 1 93 ? 11.029 -14.280 -16.587 1.00 87.19 93 PRO A C 1
ATOM 674 O O . PRO A 1 93 ? 9.903 -14.664 -16.911 1.00 87.19 93 PRO A O 1
ATOM 677 N N . VAL A 1 94 ? 11.634 -13.250 -17.174 1.00 86.00 94 VAL A N 1
ATOM 678 C CA . VAL A 1 94 ? 11.047 -12.465 -18.265 1.00 86.00 94 VAL A CA 1
ATOM 679 C C . VAL A 1 94 ? 11.823 -12.679 -19.558 1.00 86.00 94 VAL A C 1
ATOM 681 O O . VAL A 1 94 ? 13.047 -12.806 -19.557 1.00 86.00 94 VAL A O 1
ATOM 684 N N . TYR A 1 95 ? 11.104 -12.732 -20.680 1.00 82.25 95 TYR A N 1
ATOM 685 C CA . TYR A 1 95 ? 11.738 -12.742 -21.993 1.00 82.25 95 TYR A CA 1
ATOM 686 C C . TYR A 1 95 ? 12.200 -11.332 -22.345 1.00 82.25 95 TYR A C 1
ATOM 688 O O . TYR A 1 95 ? 11.416 -10.384 -22.284 1.00 82.25 95 TYR A O 1
ATOM 696 N N . ASP A 1 96 ? 13.463 -11.204 -22.729 1.00 71.62 96 ASP A N 1
ATOM 697 C CA . ASP A 1 96 ? 14.092 -9.916 -22.961 1.00 71.62 96 ASP A CA 1
ATOM 698 C C . ASP A 1 96 ? 14.840 -9.895 -24.297 1.00 71.62 96 ASP A C 1
ATOM 700 O O . ASP A 1 96 ? 15.756 -10.681 -24.534 1.00 71.62 96 ASP A O 1
ATOM 704 N N . LEU A 1 97 ? 14.430 -8.977 -25.173 1.00 63.31 97 LEU A N 1
ATOM 705 C CA . LEU A 1 97 ? 15.028 -8.746 -26.489 1.00 63.31 97 LEU A CA 1
ATOM 706 C C . LEU A 1 97 ? 16.072 -7.614 -26.486 1.00 63.31 97 LEU A C 1
ATOM 708 O O . LEU A 1 97 ? 16.706 -7.381 -27.513 1.00 63.31 97 LEU A O 1
ATOM 712 N N . VAL A 1 98 ? 16.252 -6.891 -25.370 1.00 59.22 98 VAL A N 1
ATOM 713 C CA . VAL A 1 98 ? 17.085 -5.677 -25.283 1.00 59.22 98 VAL A CA 1
ATOM 714 C C . VAL A 1 98 ? 18.002 -5.763 -24.057 1.00 59.22 98 VAL A C 1
ATOM 716 O O . VAL A 1 98 ? 17.725 -5.204 -23.004 1.00 59.22 98 VAL A O 1
ATOM 719 N N . SER A 1 99 ? 19.111 -6.481 -24.187 1.00 62.38 99 SER A N 1
ATOM 720 C CA . SER A 1 99 ? 19.865 -7.107 -23.092 1.00 62.38 99 SER A CA 1
ATOM 721 C C . SER A 1 99 ? 20.770 -6.221 -22.207 1.00 62.38 99 SER A C 1
ATOM 723 O O . SER A 1 99 ? 21.879 -6.657 -21.899 1.00 62.38 99 SER A O 1
ATOM 725 N N . THR A 1 100 ? 20.394 -5.008 -21.774 1.00 58.16 100 THR A N 1
ATOM 726 C CA . THR A 1 100 ? 21.313 -4.199 -20.922 1.00 58.16 100 THR A CA 1
ATOM 727 C C . THR A 1 100 ? 20.684 -3.279 -19.857 1.00 58.16 100 THR A C 1
ATOM 729 O O . THR A 1 100 ? 21.393 -2.413 -19.350 1.00 58.16 100 THR A O 1
ATOM 732 N N . GLY A 1 101 ? 19.404 -3.413 -19.480 1.00 66.00 101 GLY A N 1
ATOM 733 C CA . GLY A 1 101 ? 18.760 -2.479 -18.532 1.00 66.00 101 GLY A CA 1
ATOM 734 C C . GLY A 1 101 ? 17.857 -3.125 -17.478 1.00 66.00 101 GLY A C 1
ATOM 735 O O . GLY A 1 101 ? 17.342 -4.222 -17.684 1.00 66.00 101 GLY A O 1
ATOM 736 N N . LEU A 1 102 ? 17.655 -2.416 -16.357 1.00 73.69 102 LEU A N 1
ATOM 737 C CA . LEU A 1 102 ? 16.617 -2.723 -15.366 1.00 73.69 102 LEU A CA 1
ATOM 738 C C . LEU A 1 102 ? 15.249 -2.738 -16.072 1.00 73.69 102 LEU A C 1
ATOM 740 O O . LEU A 1 102 ? 14.927 -1.812 -16.817 1.00 73.69 102 LEU A O 1
ATOM 744 N N . ARG A 1 103 ? 14.445 -3.783 -15.855 1.00 85.12 103 ARG A N 1
ATOM 745 C CA . ARG A 1 103 ? 13.059 -3.841 -16.340 1.00 85.12 103 ARG A CA 1
ATOM 746 C C . ARG A 1 103 ? 12.190 -3.081 -15.356 1.00 85.12 103 ARG A C 1
ATOM 748 O O . ARG A 1 103 ? 11.961 -3.565 -14.255 1.00 85.12 103 ARG A O 1
ATOM 755 N N . GLU A 1 104 ? 11.750 -1.889 -15.729 1.00 89.75 104 GLU A N 1
ATOM 756 C CA . GLU A 1 104 ? 11.003 -1.016 -14.824 1.00 89.75 104 GLU A CA 1
ATOM 757 C C . GLU A 1 104 ? 9.498 -1.155 -15.007 1.00 89.75 104 GLU A C 1
ATOM 759 O O . GLU A 1 104 ? 8.995 -1.223 -16.132 1.00 89.75 104 GLU A O 1
ATOM 764 N N . VAL A 1 105 ? 8.771 -1.183 -13.891 1.00 89.44 105 VAL A N 1
ATOM 765 C CA . VAL A 1 105 ? 7.313 -1.073 -13.919 1.00 89.44 105 VAL A CA 1
ATOM 766 C C . VAL A 1 105 ? 6.936 0.330 -14.414 1.00 89.44 105 VAL A C 1
ATOM 768 O O . VAL A 1 105 ? 7.423 1.335 -13.896 1.00 89.44 105 VAL A O 1
ATOM 771 N N . GLU A 1 106 ? 6.063 0.417 -15.421 1.00 86.44 106 GLU A N 1
ATOM 772 C CA . GLU A 1 106 ? 5.606 1.702 -15.965 1.00 86.44 106 GLU A CA 1
ATOM 773 C C . GLU A 1 106 ? 4.977 2.573 -14.864 1.00 86.44 106 GLU A C 1
ATOM 775 O O . GLU A 1 106 ? 4.161 2.105 -14.069 1.00 86.44 106 GLU A O 1
ATOM 780 N N . GLY A 1 107 ? 5.365 3.851 -14.807 1.00 83.44 107 GLY A N 1
ATOM 781 C CA . GLY A 1 107 ? 4.891 4.782 -13.778 1.00 83.44 107 GLY A CA 1
ATOM 782 C C . GLY A 1 107 ? 5.547 4.608 -12.401 1.00 83.44 107 GLY A C 1
ATOM 783 O O . GLY A 1 107 ? 5.144 5.288 -11.458 1.00 83.44 107 GLY A O 1
ATOM 784 N N . LEU A 1 108 ? 6.559 3.738 -12.285 1.00 87.81 108 LEU A N 1
ATOM 785 C CA . LEU A 1 108 ? 7.354 3.503 -11.076 1.00 87.81 108 LEU A CA 1
ATOM 786 C C . LEU A 1 108 ? 8.866 3.506 -11.392 1.00 87.81 108 LEU A C 1
ATOM 788 O O . LEU A 1 108 ? 9.491 2.443 -11.452 1.00 87.81 108 LEU A O 1
ATOM 792 N N . PRO A 1 109 ? 9.482 4.688 -11.596 1.00 86.06 109 PRO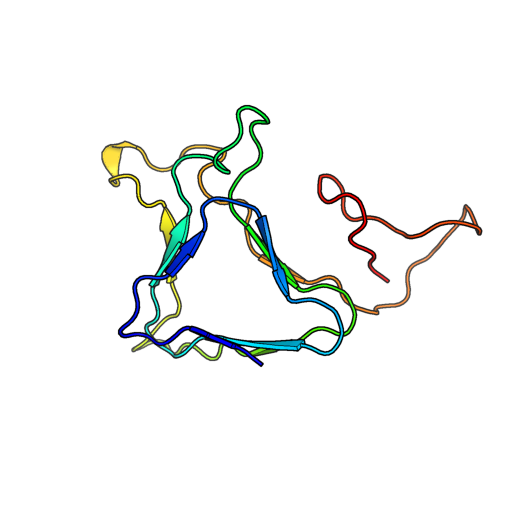 A N 1
ATOM 793 C CA . PRO A 1 109 ? 10.907 4.791 -11.914 1.00 86.06 109 PRO A CA 1
ATOM 794 C C . PRO A 1 109 ? 11.787 4.098 -10.864 1.00 86.06 109 PRO A C 1
ATOM 796 O O . PRO A 1 109 ? 11.601 4.296 -9.662 1.00 86.06 109 PRO A O 1
ATOM 799 N N . GLY A 1 110 ?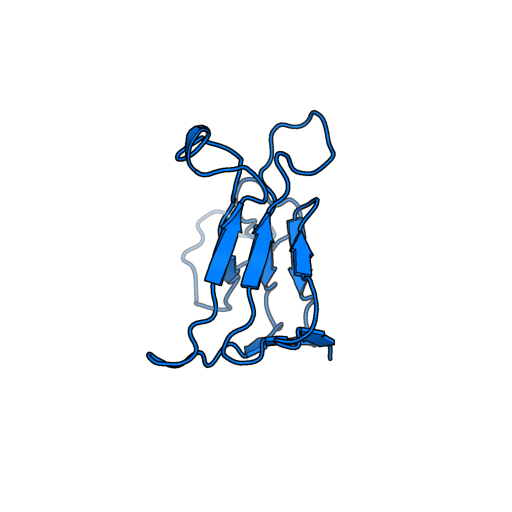 12.755 3.292 -11.305 1.00 88.56 110 GLY A N 1
ATOM 800 C CA . GLY A 1 110 ? 13.657 2.536 -10.434 1.00 88.56 110 GLY A CA 1
ATOM 801 C C . GLY A 1 110 ? 13.073 1.258 -9.822 1.00 88.56 110 GLY A C 1
ATOM 802 O O . GLY A 1 110 ? 13.804 0.536 -9.141 1.00 88.56 110 GLY A O 1
ATOM 803 N N . VAL A 1 111 ? 11.795 0.937 -10.053 1.00 92.19 111 VAL A N 1
ATOM 804 C CA . VAL A 1 111 ? 11.177 -0.300 -9.549 1.00 92.19 111 VAL A CA 1
ATOM 805 C C . VAL A 1 111 ? 11.370 -1.423 -10.563 1.00 92.19 111 VAL A C 1
ATOM 807 O O . VAL A 1 111 ? 10.601 -1.570 -11.515 1.00 92.19 111 VAL A O 1
ATOM 810 N N . GLY A 1 112 ? 12.418 -2.215 -10.336 1.00 91.75 112 GLY A N 1
ATOM 811 C CA . GLY A 1 112 ? 12.762 -3.387 -11.138 1.00 91.75 112 GLY A CA 1
ATOM 812 C C . GLY A 1 112 ? 11.830 -4.581 -10.915 1.00 91.75 112 GLY A C 1
ATOM 813 O O . GLY A 1 112 ? 11.447 -4.851 -9.777 1.00 91.75 112 GLY A O 1
ATOM 814 N N . TYR A 1 113 ? 11.520 -5.328 -11.975 1.00 91.25 113 TYR A N 1
ATOM 815 C CA . TYR A 1 113 ? 10.839 -6.627 -11.917 1.00 91.25 113 TYR A CA 1
ATOM 816 C C . TYR A 1 113 ? 11.537 -7.672 -12.798 1.00 91.25 113 TYR A C 1
ATOM 818 O O . TYR A 1 113 ? 12.301 -7.322 -13.697 1.00 91.25 113 TYR A O 1
ATOM 826 N N . GLY A 1 114 ? 11.203 -8.947 -12.581 1.00 86.88 114 GLY A N 1
ATOM 827 C CA . GLY A 1 114 ? 11.725 -10.067 -13.372 1.00 86.88 114 GLY A CA 1
ATOM 828 C C . GLY A 1 114 ? 12.901 -10.770 -12.720 1.00 86.88 114 GLY A C 1
ATOM 829 O O . GLY A 1 114 ? 13.880 -10.084 -12.366 1.00 86.88 114 GLY A O 1
#